Protein AF-A0AAU0WCG8-F1 (afdb_monomer_lite)

Structure (mmCIF, N/CA/C/O backbone):
data_AF-A0AAU0WCG8-F1
#
_entry.id   AF-A0AAU0WCG8-F1
#
loop_
_atom_site.group_PDB
_atom_site.id
_atom_site.type_symbol
_atom_site.label_atom_id
_atom_site.label_alt_id
_atom_site.label_comp_id
_atom_site.label_asym_id
_atom_site.label_entity_id
_atom_site.label_seq_id
_atom_site.pdbx_PDB_ins_code
_atom_site.Cartn_x
_atom_site.Cartn_y
_atom_site.Cartn_z
_atom_site.occupancy
_atom_site.B_iso_or_equiv
_atom_site.auth_seq_id
_atom_site.auth_comp_id
_atom_site.auth_asym_id
_atom_site.auth_atom_id
_atom_site.pdbx_PDB_model_num
ATOM 1 N N . MET A 1 1 ? 13.674 -7.517 4.200 1.00 69.75 1 MET A N 1
ATOM 2 C CA . MET A 1 1 ? 13.647 -6.038 4.135 1.00 69.75 1 MET A CA 1
ATOM 3 C C . MET A 1 1 ? 12.214 -5.564 3.951 1.00 69.75 1 MET A C 1
ATOM 5 O O . MET A 1 1 ? 11.466 -6.238 3.249 1.00 69.75 1 MET A O 1
ATOM 9 N N . LEU A 1 2 ? 11.850 -4.433 4.563 1.00 76.81 2 LEU A N 1
ATOM 10 C CA . LEU A 1 2 ? 10.480 -3.897 4.616 1.00 76.81 2 LEU A CA 1
ATOM 11 C C . LEU A 1 2 ? 9.799 -3.807 3.238 1.00 76.81 2 LEU A C 1
ATOM 13 O O . LEU A 1 2 ? 8.644 -4.193 3.096 1.00 76.81 2 LEU A O 1
ATOM 17 N N . TYR A 1 3 ? 10.537 -3.411 2.197 1.00 79.38 3 TYR A N 1
ATOM 18 C CA . TYR A 1 3 ? 10.031 -3.332 0.823 1.00 79.38 3 TYR A CA 1
ATOM 19 C C . TYR A 1 3 ? 9.416 -4.655 0.321 1.00 79.38 3 TYR A C 1
ATOM 21 O O . TYR A 1 3 ? 8.290 -4.688 -0.175 1.00 79.38 3 TYR A O 1
ATOM 29 N N . ALA A 1 4 ? 10.135 -5.774 0.481 1.00 81.69 4 ALA A N 1
ATOM 30 C CA . ALA A 1 4 ? 9.672 -7.083 0.016 1.00 81.69 4 ALA A CA 1
ATOM 31 C C . ALA A 1 4 ? 8.456 -7.582 0.814 1.00 81.69 4 ALA A C 1
ATOM 33 O O . ALA A 1 4 ? 7.578 -8.238 0.254 1.00 81.69 4 ALA A O 1
ATOM 34 N N . GLN A 1 5 ? 8.387 -7.244 2.106 1.00 86.06 5 GLN A N 1
ATOM 35 C CA . GLN A 1 5 ? 7.241 -7.557 2.961 1.00 86.06 5 GLN A CA 1
ATOM 36 C C . GLN A 1 5 ? 6.012 -6.724 2.586 1.00 86.06 5 GLN A C 1
ATOM 38 O O . GLN A 1 5 ? 4.920 -7.275 2.521 1.00 86.06 5 GLN A O 1
ATOM 43 N N . LEU A 1 6 ? 6.178 -5.438 2.263 1.00 87.50 6 LEU A N 1
ATOM 44 C CA . LEU A 1 6 ? 5.081 -4.583 1.802 1.00 87.50 6 LEU A CA 1
ATOM 45 C C . LEU A 1 6 ? 4.525 -5.033 0.451 1.00 87.50 6 LEU A C 1
ATOM 47 O O . LEU A 1 6 ? 3.309 -5.103 0.291 1.00 87.50 6 LEU A O 1
ATOM 51 N N . LEU A 1 7 ? 5.380 -5.421 -0.499 1.00 86.62 7 LEU A N 1
ATOM 52 C CA . LEU A 1 7 ? 4.903 -6.041 -1.737 1.00 86.62 7 LEU A CA 1
ATOM 53 C C . LEU A 1 7 ? 4.176 -7.358 -1.467 1.00 86.62 7 LEU A C 1
ATOM 55 O O . LEU A 1 7 ? 3.084 -7.568 -1.984 1.00 86.62 7 LEU A O 1
ATOM 59 N N . ALA A 1 8 ? 4.738 -8.230 -0.627 1.00 87.62 8 ALA A N 1
ATOM 60 C CA . ALA A 1 8 ? 4.079 -9.477 -0.251 1.00 87.62 8 ALA A CA 1
ATOM 61 C C . ALA A 1 8 ? 2.725 -9.227 0.436 1.00 87.62 8 ALA A C 1
ATOM 63 O O . ALA A 1 8 ? 1.787 -9.991 0.212 1.00 87.62 8 ALA A O 1
ATOM 64 N N . LEU A 1 9 ? 2.604 -8.155 1.224 1.00 89.75 9 LEU A N 1
ATOM 65 C CA . LEU A 1 9 ? 1.354 -7.731 1.843 1.00 89.75 9 LEU A CA 1
ATOM 66 C C . LEU A 1 9 ? 0.363 -7.259 0.781 1.00 89.75 9 LEU A C 1
ATOM 68 O O . LEU A 1 9 ? -0.767 -7.721 0.795 1.00 89.75 9 LEU A O 1
ATOM 72 N N . ILE A 1 10 ? 0.774 -6.418 -0.173 1.00 87.94 10 ILE A N 1
ATOM 73 C CA . ILE A 1 10 ? -0.068 -5.968 -1.299 1.00 87.94 10 ILE A CA 1
ATOM 74 C C . ILE A 1 10 ? -0.548 -7.150 -2.154 1.00 87.94 10 ILE A C 1
ATOM 76 O O . ILE A 1 10 ? -1.691 -7.167 -2.611 1.00 87.94 10 ILE A O 1
ATOM 80 N N . GLU A 1 11 ? 0.302 -8.155 -2.355 1.00 88.25 11 GLU A N 1
ATOM 81 C CA . GLU A 1 11 ? -0.047 -9.385 -3.072 1.00 88.25 11 GLU A CA 1
ATOM 82 C C . GLU A 1 11 ? -0.868 -10.368 -2.237 1.00 88.25 11 GLU A C 1
ATOM 84 O O . GLU A 1 11 ? -1.467 -11.292 -2.783 1.00 88.25 11 GLU A O 1
ATOM 89 N N . GLY A 1 12 ? -0.916 -10.177 -0.920 1.00 87.50 12 GLY A N 1
ATOM 90 C CA . GLY A 1 12 ? -1.644 -11.046 -0.011 1.00 87.50 12 GLY A CA 1
ATOM 91 C C . GLY A 1 12 ? -0.961 -12.336 0.382 1.00 87.50 12 GLY A C 1
ATOM 92 O O . GLY A 1 12 ? -1.618 -13.223 0.916 1.00 87.50 12 GLY A O 1
ATOM 93 N N . ARG A 1 13 ? 0.342 -12.432 0.130 1.00 87.56 13 ARG A N 1
ATOM 94 C CA . ARG A 1 13 ? 1.180 -13.553 0.560 1.00 87.56 13 ARG A CA 1
ATOM 95 C C . ARG A 1 13 ? 1.477 -13.505 2.060 1.00 87.56 13 ARG A C 1
ATOM 97 O O . ARG A 1 13 ? 1.807 -14.532 2.637 1.00 87.56 13 ARG A O 1
ATOM 104 N N . VAL A 1 14 ? 1.361 -12.327 2.676 1.00 90.81 14 VAL A N 1
ATOM 105 C CA . VAL A 1 14 ? 1.494 -12.114 4.125 1.00 90.81 14 VAL A CA 1
ATOM 106 C C . VAL A 1 14 ? 0.367 -11.218 4.649 1.00 90.81 14 VAL A C 1
ATOM 108 O O . VAL A 1 14 ? -0.304 -10.535 3.870 1.00 90.81 14 VAL A O 1
ATOM 111 N N . GLN A 1 15 ? 0.169 -11.215 5.968 1.00 88.69 15 GLN A N 1
ATOM 112 C CA . GLN A 1 15 ? -0.784 -10.354 6.677 1.00 88.69 15 GLN A CA 1
ATOM 113 C C . GLN A 1 15 ? -0.038 -9.318 7.520 1.00 88.69 15 GLN A C 1
ATOM 115 O O . GLN A 1 15 ? 1.029 -9.616 8.063 1.00 88.69 15 GLN A O 1
ATOM 120 N N . ALA A 1 16 ? -0.609 -8.119 7.642 1.00 88.38 16 ALA A N 1
ATOM 121 C CA . ALA A 1 16 ? -0.142 -7.142 8.618 1.00 88.38 16 ALA A CA 1
ATOM 122 C C . ALA A 1 16 ? -0.359 -7.692 10.032 1.00 88.38 16 ALA A C 1
ATOM 124 O O . ALA A 1 16 ? -1.301 -8.453 10.246 1.00 88.38 16 ALA A O 1
ATOM 125 N N . GLN A 1 17 ? 0.516 -7.329 10.964 1.00 87.88 17 GLN A N 1
ATOM 126 C CA . GLN A 1 17 ? 0.444 -7.762 12.358 1.00 87.88 17 GLN A CA 1
ATOM 127 C C . GLN A 1 17 ? 0.268 -6.544 13.257 1.00 87.88 17 GLN A C 1
ATOM 129 O O . GLN A 1 17 ? 0.883 -5.503 13.009 1.00 87.88 17 GLN A O 1
ATOM 134 N N . THR A 1 18 ? -0.502 -6.693 14.329 1.00 84.31 18 THR A N 1
ATOM 135 C CA . THR A 1 18 ? -0.622 -5.691 15.389 1.00 84.31 18 THR A CA 1
ATOM 136 C C . THR A 1 18 ? 0.577 -5.827 16.330 1.00 84.31 18 THR A C 1
ATOM 138 O O . THR A 1 18 ? 0.482 -6.334 17.451 1.00 84.31 18 THR A O 1
ATOM 141 N N . GLN A 1 19 ? 1.742 -5.398 15.838 1.00 77.44 19 GLN A N 1
ATOM 142 C CA . GLN A 1 19 ? 3.041 -5.610 16.492 1.00 77.44 19 GLN A CA 1
ATOM 143 C C . GLN A 1 19 ? 3.136 -4.958 17.875 1.00 77.44 19 GLN A C 1
ATOM 145 O O . GLN A 1 19 ? 3.852 -5.443 18.742 1.00 77.44 19 GLN A O 1
ATOM 150 N N . SER A 1 20 ? 2.407 -3.864 18.094 1.00 74.94 20 SER A N 1
ATOM 151 C CA . SER A 1 20 ? 2.454 -3.118 19.353 1.00 74.94 20 SER A CA 1
ATOM 152 C C . SER A 1 20 ? 1.626 -3.740 20.480 1.00 74.94 20 SER A C 1
ATOM 154 O O . SER A 1 20 ? 1.780 -3.315 21.621 1.00 74.94 20 SER A O 1
ATOM 156 N N . LEU A 1 21 ? 0.738 -4.698 20.187 1.00 73.94 21 LEU A N 1
ATOM 157 C CA . LEU A 1 21 ? -0.216 -5.223 21.174 1.00 73.94 21 LEU A CA 1
ATOM 158 C C . LEU A 1 21 ? -0.117 -6.737 21.354 1.00 73.94 21 LEU A C 1
ATOM 160 O O . LEU A 1 21 ? -0.031 -7.207 22.485 1.00 73.94 21 LEU A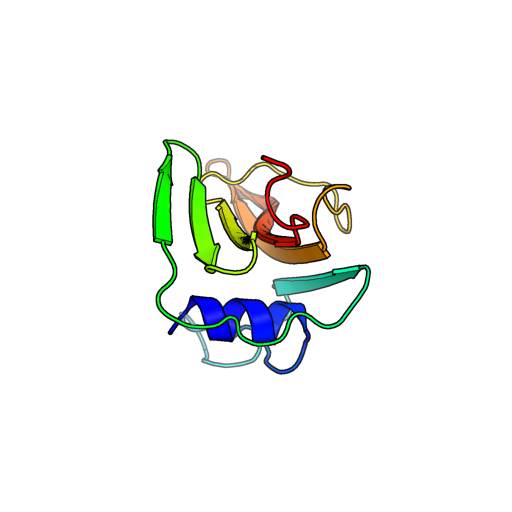 O 1
ATOM 164 N N . THR A 1 22 ? -0.170 -7.503 20.265 1.00 73.81 22 THR A N 1
ATOM 165 C CA . THR A 1 22 ? -0.468 -8.945 20.353 1.00 73.81 22 THR A CA 1
ATOM 166 C C . THR A 1 22 ? 0.313 -9.819 19.380 1.00 73.81 22 THR A C 1
ATOM 168 O O . THR A 1 22 ? 0.273 -11.037 19.528 1.00 73.81 22 THR A O 1
ATOM 171 N N . ASP A 1 23 ? 0.993 -9.230 18.390 1.00 79.25 23 ASP A N 1
ATOM 172 C CA . ASP A 1 23 ? 1.622 -9.954 17.270 1.00 79.25 23 ASP A CA 1
ATOM 173 C C . ASP A 1 23 ? 0.645 -10.912 16.549 1.00 79.25 23 ASP A C 1
ATOM 175 O O . ASP A 1 23 ? 1.005 -11.968 16.033 1.00 79.25 23 ASP A O 1
ATOM 179 N N . THR A 1 24 ? -0.641 -10.542 16.547 1.00 87.31 24 THR A N 1
ATOM 180 C CA . THR A 1 24 ? -1.707 -11.214 15.795 1.00 87.31 24 THR A CA 1
ATOM 181 C C . THR A 1 24 ? -2.015 -10.448 14.513 1.00 87.31 24 THR A C 1
ATOM 183 O O . THR A 1 24 ? -1.724 -9.249 14.447 1.00 87.31 24 THR A O 1
ATOM 186 N N . PRO A 1 25 ? -2.673 -11.077 13.519 1.00 86.69 25 PRO A N 1
ATOM 187 C CA . PRO A 1 25 ? -3.084 -10.380 12.311 1.00 86.69 25 PRO A CA 1
ATOM 188 C C . PRO A 1 25 ? -3.886 -9.109 12.610 1.00 86.69 25 PRO A C 1
ATOM 190 O O . PRO A 1 25 ? -4.861 -9.138 13.360 1.00 86.69 25 PRO A O 1
ATOM 193 N N . ASP A 1 26 ? -3.477 -8.007 11.989 1.00 88.44 26 ASP A N 1
ATOM 194 C CA . ASP A 1 26 ? -4.161 -6.724 12.069 1.00 88.44 26 ASP A CA 1
ATOM 195 C C . ASP A 1 26 ? -5.261 -6.665 11.005 1.00 88.44 26 ASP A C 1
ATOM 197 O O . ASP A 1 26 ? -4.994 -6.565 9.802 1.00 88.44 26 ASP A O 1
ATOM 201 N N . HIS A 1 27 ? -6.512 -6.760 11.450 1.00 86.12 27 HIS A N 1
ATOM 202 C CA . HIS A 1 27 ? -7.680 -6.746 10.570 1.00 86.12 27 HIS A CA 1
ATOM 203 C C . HIS A 1 27 ? -8.074 -5.342 10.100 1.00 86.12 27 HIS A C 1
ATOM 205 O O . HIS A 1 27 ? -8.904 -5.207 9.198 1.00 86.12 27 HIS A O 1
ATOM 211 N N . GLU A 1 28 ? -7.485 -4.295 10.673 1.00 88.12 28 GLU A N 1
ATOM 212 C CA . GLU A 1 28 ? -7.749 -2.918 10.276 1.00 88.12 28 GLU A CA 1
ATOM 213 C C . GLU A 1 28 ? -6.872 -2.485 9.110 1.00 88.12 28 GLU A C 1
ATOM 215 O O . GLU A 1 28 ? -7.197 -1.505 8.434 1.00 88.12 28 GLU A O 1
ATOM 220 N N . VAL A 1 29 ? -5.810 -3.240 8.821 1.00 89.50 29 VAL A N 1
ATOM 221 C CA . VAL A 1 29 ? -4.991 -3.084 7.624 1.00 89.50 29 VAL A CA 1
ATOM 222 C C . VAL A 1 29 ? -5.594 -3.882 6.471 1.00 89.50 29 VAL A C 1
ATOM 224 O O . VAL A 1 29 ? -5.729 -5.102 6.501 1.00 89.50 29 VAL A O 1
ATOM 227 N N . THR A 1 30 ? -5.908 -3.190 5.380 1.00 90.56 30 THR A N 1
ATOM 228 C CA . THR A 1 30 ? -6.382 -3.812 4.140 1.00 90.56 30 THR A CA 1
ATOM 229 C C . THR A 1 30 ? -5.419 -3.536 3.005 1.00 90.56 30 THR A C 1
ATOM 231 O O . THR A 1 30 ? -4.875 -2.437 2.888 1.00 90.56 30 THR A O 1
ATOM 234 N N . ARG A 1 31 ? -5.337 -4.483 2.079 1.00 90.06 31 ARG A N 1
ATOM 235 C CA . ARG A 1 31 ? -4.674 -4.304 0.790 1.00 90.06 31 ARG A CA 1
ATOM 236 C C . ARG A 1 31 ? -5.693 -4.182 -0.331 1.00 90.06 31 ARG A C 1
ATOM 238 O O . ARG A 1 31 ? -6.789 -4.729 -0.249 1.00 90.06 31 ARG A O 1
ATOM 245 N N . SER A 1 32 ? -5.275 -3.592 -1.437 1.00 88.00 32 SER A N 1
ATOM 246 C CA . SER A 1 32 ? -5.917 -3.844 -2.724 1.00 88.00 32 SER A CA 1
ATOM 247 C C . SER A 1 32 ? -4.857 -3.948 -3.812 1.00 88.00 32 SER A C 1
ATOM 249 O O . SER A 1 32 ? -3.761 -3.397 -3.684 1.00 88.00 32 SER A O 1
ATOM 251 N N . ARG A 1 33 ? -5.183 -4.617 -4.921 1.00 88.00 33 ARG A N 1
ATOM 252 C CA . ARG A 1 33 ? -4.304 -4.811 -6.086 1.00 88.00 33 ARG A CA 1
ATOM 253 C C . ARG A 1 33 ? -5.093 -4.640 -7.385 1.00 88.00 33 ARG A C 1
ATOM 255 O O . ARG A 1 33 ? -6.231 -5.089 -7.446 1.00 88.00 33 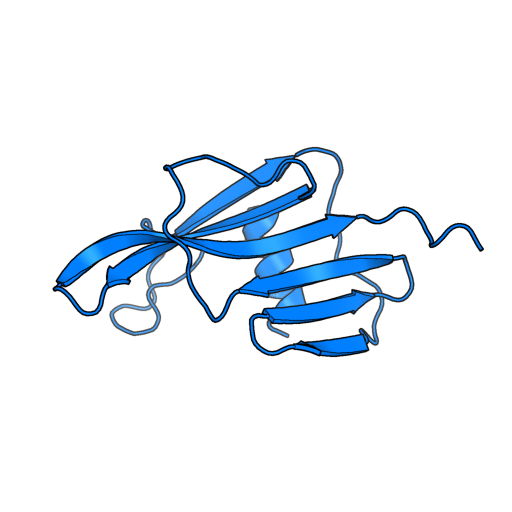ARG A O 1
ATOM 262 N N . ALA A 1 34 ? -4.489 -4.012 -8.386 1.00 82.00 34 ALA A N 1
ATOM 263 C CA . ALA A 1 34 ? -4.967 -3.995 -9.761 1.00 82.00 34 ALA A CA 1
ATOM 264 C C . ALA A 1 34 ? -3.840 -4.463 -10.697 1.00 82.00 34 ALA A C 1
ATOM 266 O O . ALA A 1 34 ? -2.667 -4.180 -10.452 1.00 82.00 34 ALA A O 1
ATOM 267 N N . GLY A 1 35 ? -4.191 -5.176 -11.767 1.00 74.81 35 GLY A N 1
ATOM 268 C CA . GLY A 1 35 ? -3.228 -5.615 -12.778 1.00 74.81 35 GLY A CA 1
ATOM 269 C C . GLY A 1 35 ? -2.341 -6.795 -12.360 1.00 74.81 35 GLY A C 1
ATOM 270 O O . GLY A 1 35 ? -2.721 -7.633 -11.541 1.00 74.81 35 GLY A O 1
ATOM 271 N N . ALA A 1 36 ? -1.172 -6.885 -12.997 1.00 71.69 36 ALA A N 1
ATOM 272 C CA . ALA A 1 36 ? -0.305 -8.060 -12.974 1.00 71.69 36 ALA A CA 1
ATOM 273 C C . ALA A 1 36 ? 0.386 -8.318 -11.619 1.00 71.69 36 ALA A C 1
ATOM 275 O O . ALA A 1 36 ? 0.346 -7.497 -10.694 1.00 71.69 36 ALA A O 1
ATOM 276 N N . ALA A 1 37 ? 1.041 -9.485 -11.531 1.00 75.06 37 ALA A N 1
ATOM 277 C CA . ALA A 1 37 ? 1.948 -9.859 -10.447 1.00 75.06 37 ALA A CA 1
ATOM 278 C C . ALA A 1 37 ? 2.945 -8.718 -10.117 1.00 75.06 37 ALA A C 1
ATOM 280 O O . ALA A 1 37 ? 3.411 -8.013 -11.005 1.00 75.06 37 ALA A O 1
ATOM 281 N N . LEU A 1 38 ? 3.289 -8.553 -8.840 1.00 76.75 38 LEU A N 1
ATOM 282 C CA . LEU A 1 38 ? 4.220 -7.578 -8.284 1.00 76.75 38 LEU A CA 1
ATOM 283 C C . LEU A 1 38 ? 5.304 -8.423 -7.615 1.00 76.75 38 LEU A C 1
ATOM 285 O O . LEU A 1 38 ? 5.366 -8.486 -6.383 1.00 76.75 38 LEU A O 1
ATOM 289 N N . PRO A 1 39 ? 6.107 -9.155 -8.414 1.00 73.94 39 PRO A N 1
ATOM 290 C CA . PRO A 1 39 ? 7.143 -10.002 -7.853 1.00 73.94 39 PRO A CA 1
ATOM 291 C C . PRO A 1 39 ? 8.115 -9.152 -7.030 1.00 73.94 39 PRO A C 1
ATOM 293 O O . PRO A 1 39 ? 8.119 -7.922 -7.108 1.00 73.94 39 PRO A O 1
ATOM 296 N N . SER A 1 40 ? 8.983 -9.790 -6.249 1.00 74.25 40 SER A N 1
ATOM 297 C CA . SER A 1 40 ? 10.088 -9.041 -5.644 1.00 74.25 40 SER A CA 1
ATOM 298 C C . SER A 1 40 ? 10.899 -8.366 -6.759 1.00 74.25 40 SER A C 1
ATOM 300 O O . SER A 1 40 ? 11.142 -9.000 -7.792 1.00 74.25 40 SER A O 1
ATOM 302 N N . PRO A 1 41 ? 11.278 -7.089 -6.626 1.00 74.88 41 PRO A N 1
ATOM 303 C CA . PRO A 1 41 ? 12.161 -6.463 -7.587 1.00 74.88 41 PRO A CA 1
ATOM 304 C C . PRO A 1 41 ? 13.591 -6.982 -7.435 1.00 74.88 41 PRO A C 1
ATOM 306 O O . PRO A 1 41 ? 13.937 -7.544 -6.384 1.00 74.88 41 PRO A O 1
ATOM 309 N N . PRO A 1 42 ? 14.420 -6.774 -8.468 1.00 76.62 42 PRO A N 1
ATOM 310 C CA . PRO A 1 42 ? 15.861 -6.889 -8.334 1.00 76.62 42 PRO A CA 1
ATOM 311 C C . PRO A 1 42 ? 16.391 -5.849 -7.335 1.00 76.62 42 PRO A C 1
ATOM 313 O O . PRO A 1 42 ? 15.861 -4.743 -7.228 1.00 76.62 42 PRO A O 1
ATOM 316 N N . TRP A 1 43 ? 17.445 -6.221 -6.612 1.00 78.44 43 TRP A N 1
ATOM 317 C CA . TRP A 1 43 ? 18.204 -5.325 -5.739 1.00 78.44 43 TRP A CA 1
ATOM 318 C C . TRP A 1 43 ? 19.498 -4.886 -6.441 1.00 78.44 43 TRP A C 1
ATOM 320 O O . TRP A 1 43 ? 20.041 -5.674 -7.220 1.00 78.44 43 TRP A O 1
ATOM 330 N N . PRO A 1 44 ? 20.032 -3.686 -6.144 1.00 84.38 44 PRO A N 1
ATOM 331 C CA . PRO A 1 44 ? 19.545 -2.707 -5.164 1.00 84.38 44 PRO A CA 1
ATOM 332 C C . PRO A 1 44 ? 18.316 -1.913 -5.643 1.00 84.38 44 PRO A C 1
ATOM 334 O O . PRO A 1 44 ? 18.040 -1.844 -6.837 1.00 84.38 44 PRO A O 1
ATOM 337 N N . VAL A 1 45 ? 17.589 -1.312 -4.695 1.00 85.94 45 VAL A N 1
ATOM 338 C CA . VAL A 1 45 ? 16.583 -0.274 -4.976 1.00 85.94 45 VAL A CA 1
ATOM 339 C C . VAL A 1 45 ? 17.156 1.086 -4.588 1.00 85.94 45 VAL A C 1
ATOM 341 O O . VAL A 1 45 ? 17.849 1.199 -3.575 1.00 85.94 45 VAL A O 1
ATOM 344 N N . GLU A 1 46 ? 16.875 2.103 -5.389 1.00 89.44 46 GLU A N 1
ATOM 345 C CA . GLU A 1 46 ? 17.159 3.497 -5.063 1.00 89.44 46 GLU A CA 1
ATOM 346 C C . GLU A 1 46 ? 16.113 4.008 -4.070 1.00 89.44 46 GLU A C 1
ATOM 348 O O . GLU A 1 46 ? 14.929 3.700 -4.211 1.00 89.44 46 GLU A O 1
ATOM 353 N N . VAL A 1 47 ? 16.544 4.765 -3.060 1.00 90.06 47 VAL A N 1
ATOM 354 C CA . VAL A 1 47 ? 15.653 5.378 -2.069 1.00 90.06 47 VAL A CA 1
ATOM 355 C C . VAL A 1 47 ? 15.714 6.888 -2.235 1.00 90.06 47 VAL A C 1
ATOM 357 O O . VAL A 1 47 ? 16.788 7.480 -2.156 1.00 90.06 47 VAL A O 1
ATOM 360 N N . THR A 1 48 ? 14.557 7.500 -2.451 1.00 90.19 48 THR A N 1
ATOM 361 C CA . THR A 1 48 ? 14.390 8.949 -2.539 1.00 90.19 48 THR A CA 1
ATOM 362 C C . THR A 1 48 ? 13.387 9.388 -1.485 1.00 90.19 48 THR A C 1
ATOM 364 O O . THR A 1 48 ? 12.236 8.954 -1.515 1.00 90.19 48 THR A O 1
ATOM 367 N N . ASP A 1 49 ? 13.813 10.255 -0.575 1.00 88.25 49 ASP A N 1
ATOM 368 C CA . ASP A 1 49 ? 12.934 10.885 0.407 1.00 88.25 49 ASP A CA 1
ATOM 369 C C . ASP A 1 49 ? 12.524 12.281 -0.075 1.00 88.25 49 ASP A C 1
ATOM 371 O O . ASP A 1 49 ? 13.362 13.084 -0.488 1.00 88.25 49 ASP A O 1
ATOM 375 N N . ASP A 1 50 ? 11.228 12.567 -0.011 1.00 80.88 50 ASP A N 1
ATOM 376 C CA . ASP A 1 50 ? 10.652 13.900 -0.147 1.00 80.88 50 ASP A CA 1
ATOM 377 C C . ASP A 1 50 ? 9.868 14.271 1.126 1.00 80.88 50 ASP A C 1
ATOM 379 O O . ASP A 1 50 ? 9.679 13.455 2.029 1.00 80.88 50 ASP A O 1
ATOM 383 N N . GLU A 1 51 ? 9.416 15.524 1.229 1.00 79.81 51 GLU A N 1
ATOM 384 C CA . GLU A 1 51 ? 8.747 16.041 2.435 1.00 79.81 51 GLU A CA 1
ATOM 385 C C . GLU A 1 51 ? 7.473 15.274 2.824 1.00 79.81 51 GLU A C 1
ATOM 387 O O . GLU A 1 51 ? 7.003 15.386 3.957 1.00 79.81 51 GLU A O 1
ATOM 392 N N . ARG A 1 52 ? 6.875 14.526 1.890 1.00 81.19 52 ARG A N 1
ATOM 393 C CA . ARG A 1 52 ? 5.591 13.848 2.093 1.00 81.19 52 ARG A CA 1
ATOM 394 C C . ARG A 1 52 ? 5.644 12.352 1.836 1.00 81.19 52 ARG A C 1
ATOM 396 O O . ARG A 1 52 ? 4.616 11.700 2.008 1.00 81.19 52 ARG A O 1
ATOM 403 N N . SER A 1 53 ? 6.787 11.804 1.429 1.00 86.00 53 SER A N 1
ATOM 404 C CA . SER A 1 53 ? 6.913 10.407 1.040 1.00 86.00 53 SER A CA 1
ATOM 405 C C . SER A 1 53 ? 8.336 9.906 0.867 1.00 86.00 53 SER A C 1
ATOM 407 O O . SER A 1 53 ? 9.251 10.633 0.509 1.00 86.00 53 SER A O 1
ATOM 409 N N . THR A 1 54 ? 8.474 8.598 1.053 1.00 88.94 54 THR A N 1
ATOM 410 C CA . THR A 1 54 ? 9.682 7.844 0.718 1.00 88.94 54 THR A CA 1
ATOM 411 C C . THR A 1 54 ? 9.376 6.971 -0.486 1.00 88.94 54 THR A C 1
ATOM 413 O O . THR A 1 54 ? 8.430 6.180 -0.460 1.00 88.94 54 THR A O 1
ATOM 416 N N . VAL A 1 55 ? 10.168 7.088 -1.544 1.00 90.00 55 VAL A N 1
ATOM 417 C CA . VAL A 1 55 ? 10.031 6.303 -2.770 1.00 90.00 55 VAL A CA 1
ATOM 418 C C . VAL A 1 55 ? 11.194 5.335 -2.878 1.00 90.00 55 VAL A C 1
ATOM 420 O O . VAL A 1 55 ? 12.352 5.729 -2.815 1.00 90.00 55 VAL A O 1
ATOM 423 N N . LEU A 1 56 ? 10.878 4.060 -3.065 1.00 88.88 56 LEU A N 1
ATOM 424 C CA . LEU A 1 56 ? 11.845 3.007 -3.328 1.00 88.88 56 LEU A CA 1
ATOM 425 C C . LEU A 1 56 ? 11.675 2.533 -4.770 1.00 88.88 56 LEU A C 1
ATOM 427 O O . LEU A 1 56 ? 10.649 1.926 -5.090 1.00 88.88 56 LEU A O 1
ATOM 431 N N . THR A 1 57 ? 12.666 2.792 -5.617 1.00 88.56 57 THR A N 1
ATOM 432 C CA . THR A 1 57 ? 12.632 2.524 -7.061 1.00 88.56 57 THR A CA 1
ATOM 433 C C . THR A 1 57 ? 13.587 1.394 -7.417 1.00 88.56 57 THR A C 1
ATOM 435 O O . THR A 1 57 ? 14.784 1.450 -7.148 1.00 88.56 57 THR A O 1
ATOM 438 N N . ALA A 1 58 ? 13.062 0.339 -8.028 1.00 84.62 58 ALA A N 1
ATOM 439 C CA . ALA A 1 58 ? 13.854 -0.751 -8.569 1.00 84.62 58 ALA A CA 1
ATOM 440 C C . ALA A 1 58 ? 14.403 -0.402 -9.957 1.00 84.62 58 ALA A C 1
ATOM 442 O O . ALA A 1 58 ? 13.790 0.360 -10.705 1.00 84.62 58 ALA A O 1
ATOM 443 N N . ALA A 1 59 ? 15.507 -1.046 -10.343 1.00 83.94 59 ALA A N 1
ATOM 444 C CA . ALA A 1 59 ? 16.148 -0.846 -11.647 1.00 83.94 59 ALA A CA 1
ATOM 445 C C . ALA A 1 59 ? 15.236 -1.139 -12.859 1.00 83.94 59 ALA A C 1
ATOM 447 O O . ALA A 1 59 ? 15.532 -0.719 -13.972 1.00 83.94 59 ALA A O 1
ATOM 448 N N . ASP A 1 60 ? 14.130 -1.855 -12.658 1.00 82.00 60 ASP A N 1
ATOM 449 C CA . ASP A 1 60 ? 13.151 -2.172 -13.701 1.00 82.00 60 ASP A CA 1
ATOM 450 C C . ASP A 1 60 ? 11.935 -1.231 -13.739 1.00 82.00 60 ASP A C 1
ATOM 452 O O . ASP A 1 60 ? 10.954 -1.528 -14.419 1.00 82.00 60 ASP A O 1
ATOM 456 N N . GLY A 1 61 ? 11.987 -0.104 -13.021 1.00 80.25 61 GLY A N 1
ATOM 457 C CA . GLY A 1 61 ? 10.945 0.928 -13.036 1.00 80.25 61 GLY A CA 1
ATOM 458 C C . GLY A 1 61 ? 9.792 0.691 -12.059 1.00 80.25 61 GLY A C 1
ATOM 459 O O . GLY A 1 61 ? 8.888 1.521 -11.943 1.00 80.25 61 GLY A O 1
ATOM 460 N N . ARG A 1 62 ? 9.800 -0.411 -11.301 1.00 84.06 62 ARG A N 1
ATOM 461 C CA . ARG A 1 62 ? 8.839 -0.599 -10.207 1.00 84.06 62 ARG A CA 1
ATOM 462 C C . ARG A 1 62 ? 9.170 0.330 -9.052 1.00 84.06 62 ARG A C 1
ATOM 464 O O . ARG A 1 62 ? 10.308 0.358 -8.5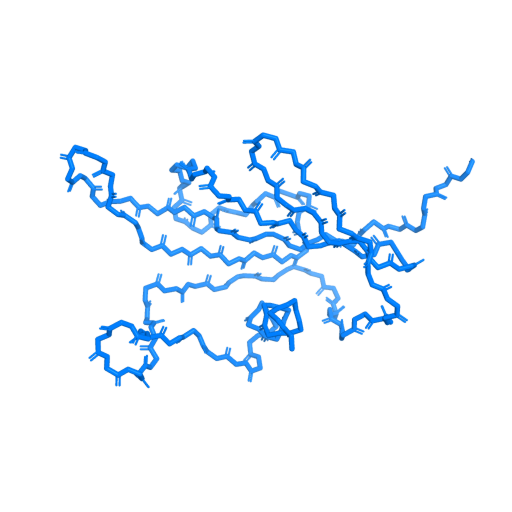92 1.00 84.06 62 ARG A O 1
ATOM 471 N N . ALA A 1 63 ? 8.161 1.010 -8.518 1.00 87.88 63 ALA A N 1
ATOM 472 C CA . ALA A 1 63 ? 8.345 1.862 -7.354 1.00 87.88 63 ALA A CA 1
ATOM 473 C C . ALA A 1 63 ? 7.314 1.586 -6.256 1.00 87.88 63 ALA A C 1
ATOM 475 O O . ALA A 1 63 ? 6.134 1.338 -6.514 1.00 87.88 63 ALA A O 1
ATOM 476 N N . LEU A 1 64 ? 7.779 1.644 -5.012 1.00 88.69 64 LEU A N 1
ATOM 477 C CA . LEU A 1 64 ? 6.950 1.630 -3.814 1.00 88.69 64 LEU A CA 1
ATOM 478 C C . LEU A 1 64 ? 7.042 3.010 -3.175 1.00 88.69 64 LEU A C 1
ATOM 480 O O . LEU A 1 64 ? 8.139 3.463 -2.867 1.00 88.69 64 LEU A O 1
ATOM 484 N N . ARG A 1 65 ? 5.906 3.667 -2.970 1.00 89.94 65 ARG A N 1
ATOM 485 C CA . ARG A 1 65 ? 5.824 4.942 -2.263 1.00 89.94 65 ARG A CA 1
ATOM 486 C C . ARG A 1 65 ? 5.206 4.716 -0.892 1.00 89.94 65 ARG A C 1
ATOM 488 O O . ARG A 1 65 ? 4.126 4.138 -0.799 1.00 89.94 65 ARG A O 1
ATOM 495 N N . LEU A 1 66 ? 5.890 5.175 0.145 1.00 88.62 66 LEU A N 1
ATOM 496 C CA . LEU A 1 66 ? 5.393 5.270 1.512 1.00 88.62 66 LEU A CA 1
ATOM 497 C C . LEU A 1 66 ? 4.862 6.681 1.747 1.00 88.62 66 LEU A C 1
ATOM 499 O O . LEU A 1 66 ? 5.504 7.641 1.331 1.00 88.62 66 LEU A O 1
ATOM 503 N N . HIS A 1 67 ? 3.726 6.796 2.426 1.00 86.50 67 HIS A N 1
ATOM 504 C CA . HIS A 1 67 ? 3.069 8.062 2.752 1.00 86.50 67 HIS A CA 1
ATOM 505 C C . HIS A 1 67 ? 3.147 8.287 4.273 1.00 86.50 67 HIS A C 1
ATOM 507 O O . HIS A 1 67 ? 2.252 7.853 4.994 1.00 86.50 67 HIS A O 1
ATOM 513 N N . PRO A 1 68 ? 4.231 8.889 4.799 1.00 76.00 68 PRO A N 1
ATOM 514 C CA . PRO A 1 68 ? 4.356 9.248 6.210 1.00 76.00 68 PRO A CA 1
ATOM 515 C C . PRO A 1 68 ? 3.349 10.326 6.629 1.00 76.00 68 PRO A C 1
ATOM 517 O O . PRO A 1 68 ? 2.933 10.352 7.784 1.00 76.00 68 PRO A O 1
ATOM 520 N N . VAL A 1 69 ? 2.933 11.196 5.702 1.00 78.88 69 VAL A N 1
ATOM 521 C CA . VAL A 1 69 ? 1.841 12.149 5.922 1.00 78.88 69 VAL A CA 1
ATOM 522 C C . VAL A 1 69 ? 0.549 11.516 5.420 1.00 78.88 69 VAL A C 1
ATOM 524 O O . VAL A 1 69 ? 0.391 11.267 4.225 1.00 78.88 69 VAL A O 1
ATOM 527 N N . LEU A 1 70 ? -0.364 11.236 6.347 1.00 78.06 70 LEU A N 1
ATOM 528 C CA . LEU A 1 70 ? -1.606 10.529 6.063 1.00 78.06 70 LEU A CA 1
ATOM 529 C C . LEU A 1 70 ? -2.713 11.502 5.677 1.00 78.06 70 LEU A C 1
ATOM 531 O O . LEU A 1 70 ? -3.135 12.327 6.483 1.00 78.06 70 LEU A O 1
ATOM 535 N N . ASP A 1 71 ? -3.204 11.363 4.450 1.00 75.00 71 ASP A N 1
ATOM 536 C CA . ASP A 1 71 ? -4.419 12.030 3.990 1.00 75.00 71 ASP A CA 1
ATOM 537 C C . ASP A 1 71 ? -5.615 11.075 4.179 1.00 75.00 71 ASP A C 1
ATOM 539 O O . ASP A 1 71 ? -5.559 9.927 3.705 1.00 75.00 71 ASP A O 1
ATOM 543 N N . PRO A 1 72 ? -6.677 11.479 4.905 1.00 76.50 72 PRO A N 1
ATOM 544 C CA . PRO A 1 72 ? -7.914 10.718 4.974 1.00 76.50 72 PRO A CA 1
ATOM 545 C C . PRO A 1 72 ? -8.426 10.349 3.579 1.00 76.50 72 PRO A C 1
ATOM 547 O O . PRO A 1 72 ? -8.797 11.190 2.766 1.00 76.50 72 PRO A O 1
ATOM 550 N N . THR A 1 73 ? -8.504 9.051 3.312 1.00 69.56 73 THR A N 1
ATOM 551 C CA . THR A 1 73 ? -9.041 8.520 2.057 1.00 69.56 73 THR A CA 1
ATOM 552 C C . THR A 1 73 ? -10.379 7.858 2.319 1.00 69.56 73 THR A C 1
ATOM 554 O O . THR A 1 73 ? -10.574 7.173 3.327 1.00 69.56 73 THR A O 1
ATOM 557 N N . ALA A 1 74 ? -11.318 8.039 1.389 1.00 65.25 74 ALA A N 1
ATOM 558 C CA . ALA A 1 74 ? -12.559 7.285 1.427 1.00 65.25 74 ALA A CA 1
ATOM 559 C C . ALA A 1 74 ? -12.244 5.769 1.409 1.00 65.25 74 ALA A C 1
ATOM 561 O O . ALA A 1 74 ? -11.349 5.332 0.672 1.00 65.25 74 ALA A O 1
ATOM 562 N N . PRO A 1 75 ? -12.940 4.947 2.217 1.00 62.47 75 PRO A N 1
ATOM 563 C CA . PRO A 1 75 ? -12.668 3.517 2.299 1.00 62.47 75 PRO A CA 1
ATOM 564 C C . PRO A 1 75 ? -12.733 2.840 0.926 1.00 62.47 75 PRO A C 1
ATOM 566 O O . PRO A 1 75 ? -13.722 2.959 0.211 1.00 62.47 75 PRO A O 1
ATOM 569 N N . GLY A 1 76 ? -11.683 2.097 0.568 1.00 60.78 76 GLY A N 1
ATOM 570 C CA . GLY A 1 76 ? -11.635 1.321 -0.677 1.00 60.78 76 GLY A CA 1
ATOM 571 C C . GLY A 1 76 ? -11.232 2.115 -1.921 1.00 60.78 76 GLY A C 1
ATOM 572 O O . GLY A 1 76 ? -11.011 1.505 -2.966 1.00 60.78 76 GLY A O 1
ATOM 573 N N . THR A 1 77 ? -11.057 3.434 -1.820 1.00 67.31 77 THR A N 1
ATOM 574 C CA . THR A 1 77 ? -10.573 4.240 -2.940 1.00 67.31 77 THR A CA 1
ATOM 575 C C . THR A 1 77 ? -9.073 4.039 -3.106 1.00 67.31 77 THR A C 1
ATOM 577 O O . THR A 1 77 ? -8.281 4.239 -2.184 1.00 67.31 77 THR A O 1
ATOM 580 N N . ARG A 1 78 ? -8.678 3.590 -4.292 1.00 73.44 78 ARG A N 1
ATOM 581 C CA . ARG A 1 78 ? -7.286 3.419 -4.699 1.00 73.44 78 ARG A CA 1
ATOM 582 C C . ARG A 1 78 ? -6.909 4.551 -5.645 1.00 73.44 78 ARG A C 1
ATOM 584 O O . ARG A 1 78 ? -7.691 4.802 -6.560 1.00 73.44 78 ARG A O 1
ATOM 591 N N . PRO A 1 79 ? -5.728 5.179 -5.510 1.00 73.00 79 PRO A N 1
ATOM 592 C CA . PRO A 1 79 ? -5.218 6.056 -6.553 1.00 73.00 79 PRO A CA 1
ATOM 593 C C . PRO A 1 79 ? -5.176 5.312 -7.891 1.00 73.00 79 PRO A C 1
ATOM 595 O O . PRO A 1 79 ? -4.640 4.205 -7.966 1.00 73.00 79 PRO A O 1
ATOM 598 N N . GLU A 1 80 ? -5.731 5.912 -8.943 1.00 73.06 80 GLU A N 1
ATOM 599 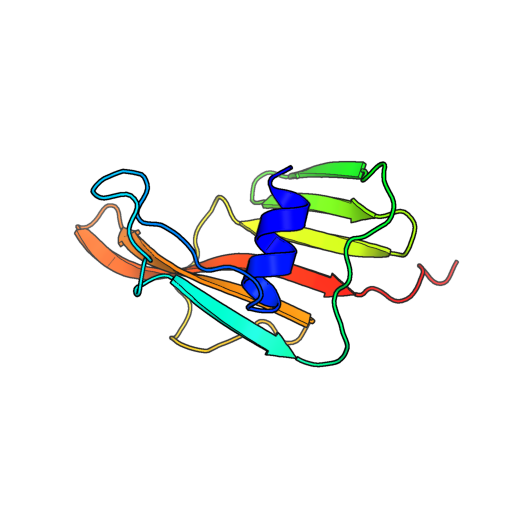C CA . GLU A 1 80 ? -5.852 5.281 -10.269 1.00 73.06 80 GLU A CA 1
ATOM 600 C C . GLU A 1 80 ? -4.496 4.863 -10.852 1.00 73.06 80 GLU A C 1
ATOM 602 O O . GLU A 1 80 ? -4.388 3.874 -11.572 1.00 73.06 80 GLU A O 1
ATOM 607 N N . THR A 1 81 ? -3.436 5.580 -10.484 1.00 76.38 81 THR A N 1
ATOM 608 C CA . THR A 1 81 ? -2.062 5.340 -10.937 1.00 76.38 81 THR A CA 1
ATOM 609 C C . THR A 1 81 ? -1.346 4.214 -10.184 1.00 76.38 81 THR A C 1
ATOM 611 O O . THR A 1 81 ? -0.222 3.855 -10.537 1.00 76.38 81 THR A O 1
ATOM 614 N N . ALA A 1 82 ? -1.955 3.639 -9.141 1.00 83.88 82 ALA A N 1
ATOM 615 C CA . ALA A 1 82 ? -1.326 2.618 -8.312 1.00 83.88 82 ALA A CA 1
ATOM 616 C C . ALA A 1 82 ? -1.724 1.195 -8.743 1.00 83.88 82 ALA A C 1
ATOM 618 O O . ALA A 1 82 ? -2.895 0.831 -8.753 1.00 83.88 82 ALA A O 1
ATOM 619 N N . ALA A 1 83 ? -0.746 0.317 -8.961 1.00 87.50 83 ALA A N 1
ATOM 620 C CA . ALA A 1 83 ? -0.954 -1.127 -9.125 1.00 87.50 83 ALA A CA 1
ATOM 621 C C . ALA A 1 83 ? -1.268 -1.834 -7.788 1.00 87.50 83 ALA A C 1
ATOM 623 O O . ALA A 1 83 ? -1.898 -2.889 -7.745 1.00 87.50 83 ALA A O 1
ATOM 624 N N . GLY A 1 84 ? -0.872 -1.234 -6.662 1.00 89.62 84 GLY A N 1
ATOM 625 C CA . GLY A 1 84 ? -0.946 -1.789 -5.304 1.00 89.62 84 GLY A CA 1
ATOM 626 C C . GLY A 1 84 ? -1.244 -0.707 -4.269 1.00 89.62 84 GLY A C 1
ATOM 627 O O . GLY A 1 84 ? -0.739 0.397 -4.430 1.00 89.62 84 GLY A O 1
ATOM 628 N N . GLN A 1 85 ? -2.009 -0.995 -3.214 1.00 90.25 85 GLN A N 1
ATOM 629 C CA . GLN A 1 85 ? -1.994 -0.140 -2.022 1.00 90.25 85 GLN A CA 1
ATOM 630 C C . GLN A 1 85 ? -2.239 -0.914 -0.731 1.00 90.25 85 GLN A C 1
ATOM 632 O O . GLN A 1 85 ? -2.887 -1.966 -0.740 1.00 90.25 85 GLN A O 1
ATOM 637 N N . VAL A 1 86 ? -1.756 -0.338 0.366 1.00 90.38 86 VAL A N 1
ATOM 638 C CA . VAL A 1 86 ? -2.041 -0.736 1.744 1.00 90.38 86 VAL A CA 1
ATOM 639 C C . VAL A 1 86 ? -2.649 0.461 2.464 1.00 90.38 86 VAL A C 1
ATOM 641 O O . VAL A 1 86 ? -2.093 1.559 2.427 1.00 90.38 86 VAL A O 1
ATOM 644 N N . SER A 1 87 ? -3.771 0.232 3.133 1.00 90.69 87 SER A N 1
ATOM 645 C CA . SER A 1 87 ? -4.486 1.236 3.918 1.00 90.69 87 SER A CA 1
ATOM 646 C C . SER A 1 87 ? -4.838 0.674 5.282 1.00 90.69 87 SER A C 1
ATOM 648 O O . SER A 1 87 ? -5.034 -0.533 5.413 1.00 90.69 87 SER A O 1
ATOM 650 N N . GLY A 1 88 ? -5.026 1.535 6.269 1.00 89.25 88 GLY A N 1
ATOM 651 C CA . GLY A 1 88 ? -5.522 1.122 7.575 1.00 89.25 88 GLY A CA 1
ATOM 652 C C . GLY A 1 88 ? -6.018 2.285 8.404 1.00 89.25 88 GLY A C 1
ATOM 653 O O . GLY A 1 88 ? -6.024 3.432 7.947 1.00 89.25 88 GLY A O 1
ATOM 654 N N . ALA A 1 89 ? -6.533 1.947 9.580 1.00 87.44 89 ALA A N 1
ATOM 655 C CA . ALA A 1 89 ? -7.051 2.940 10.498 1.00 87.44 89 ALA A CA 1
ATOM 656 C C . ALA A 1 89 ? -5.904 3.755 11.100 1.00 87.44 89 ALA A C 1
ATOM 658 O O . ALA A 1 89 ? -4.825 3.232 11.372 1.00 87.44 89 ALA A O 1
ATOM 659 N N . TRP A 1 90 ? -6.161 5.037 11.311 1.00 83.06 90 TRP A N 1
ATOM 660 C CA . TRP A 1 90 ? -5.298 5.912 12.083 1.00 83.06 90 TRP A CA 1
ATOM 661 C C . TRP A 1 90 ? -6.168 6.834 12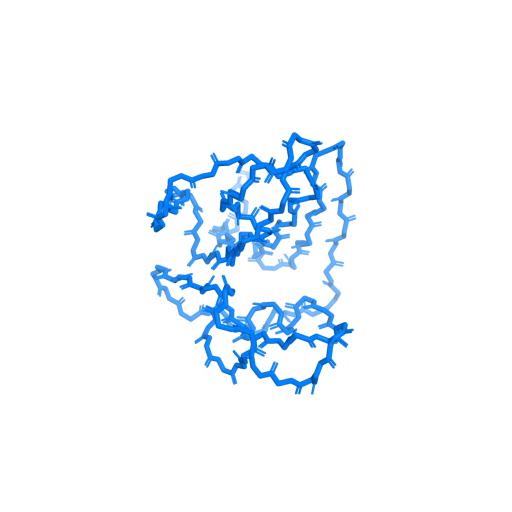.933 1.00 83.06 90 TRP A C 1
ATOM 663 O O . TRP A 1 90 ? -7.314 7.130 12.580 1.00 83.06 90 TRP A O 1
ATOM 673 N N . GLU A 1 91 ? -5.634 7.243 14.075 1.00 84.25 91 GLU A N 1
ATOM 674 C CA . GLU A 1 91 ? -6.273 8.220 14.946 1.00 84.25 91 GLU A CA 1
ATOM 675 C C . GLU A 1 91 ? -5.685 9.595 14.633 1.00 84.25 91 GLU A C 1
ATOM 677 O O . GLU A 1 91 ? -4.471 9.798 14.724 1.00 84.25 91 GLU A O 1
ATOM 682 N N . ALA A 1 92 ? -6.540 10.518 14.199 1.00 79.81 92 ALA A N 1
ATOM 683 C CA . ALA A 1 92 ? -6.156 11.899 13.973 1.00 79.81 92 ALA A CA 1
ATOM 684 C C . ALA A 1 92 ? -5.887 12.613 15.301 1.00 79.81 92 ALA A C 1
ATOM 686 O O . ALA A 1 92 ? -6.339 12.189 16.361 1.00 79.81 92 ALA A O 1
ATOM 687 N N . ALA A 1 93 ? -5.159 13.730 15.247 1.00 79.75 93 ALA A N 1
ATOM 688 C CA . ALA A 1 93 ? -4.810 14.496 16.446 1.00 79.75 93 ALA A CA 1
ATOM 689 C C . ALA A 1 93 ? -6.038 15.015 17.224 1.00 79.75 93 ALA A C 1
ATOM 691 O O . ALA A 1 93 ? -5.925 15.336 18.403 1.00 79.75 93 ALA A O 1
ATOM 692 N N . ASP A 1 94 ? -7.202 15.093 16.574 1.00 84.50 94 ASP A N 1
ATOM 693 C CA . ASP A 1 94 ? -8.486 15.448 17.184 1.00 84.50 94 ASP A CA 1
ATOM 694 C C . ASP A 1 94 ? -9.241 14.240 17.787 1.00 84.50 94 ASP A C 1
ATOM 696 O O . ASP A 1 94 ? -10.373 14.390 18.244 1.00 84.50 94 ASP A O 1
ATOM 700 N N . GLY A 1 95 ? -8.628 13.050 17.800 1.00 84.25 95 GLY A N 1
ATOM 701 C CA . GLY A 1 95 ? -9.217 11.795 18.274 1.00 84.25 95 GLY A CA 1
ATOM 702 C C . GLY A 1 95 ? -10.142 11.117 17.259 1.00 84.25 95 GLY A C 1
ATOM 703 O O . GLY A 1 95 ? -10.710 10.060 17.544 1.00 84.25 95 GLY A O 1
ATOM 704 N N . THR A 1 96 ? -10.318 11.691 16.065 1.00 85.56 96 THR A N 1
ATOM 705 C CA . THR A 1 96 ? -11.159 11.097 15.027 1.00 85.56 96 THR A CA 1
ATOM 706 C C . THR A 1 96 ? -10.474 9.881 14.425 1.00 85.56 96 THR A C 1
ATOM 708 O O . THR A 1 96 ? -9.335 9.940 13.959 1.00 85.56 96 THR A O 1
ATOM 711 N N . ARG A 1 97 ? -11.206 8.769 14.347 1.00 85.31 97 ARG A N 1
ATOM 712 C CA . ARG A 1 97 ? -10.742 7.585 13.629 1.00 85.31 97 ARG A CA 1
ATOM 713 C C . ARG A 1 97 ? -10.970 7.754 12.132 1.00 85.31 97 ARG A C 1
ATOM 715 O O . ARG A 1 97 ? -12.109 7.811 11.673 1.00 85.31 97 ARG A O 1
ATOM 722 N N . ALA A 1 98 ? -9.885 7.781 11.374 1.00 85.19 98 ALA A N 1
ATOM 723 C CA . ALA A 1 98 ? -9.904 7.892 9.926 1.00 85.19 98 ALA A CA 1
ATOM 724 C C . ALA A 1 98 ? -9.173 6.711 9.279 1.00 85.19 98 ALA A C 1
ATOM 726 O O . ALA A 1 98 ? -8.570 5.864 9.940 1.00 85.19 98 ALA A O 1
ATOM 727 N N . ARG A 1 99 ? -9.253 6.636 7.951 1.00 85.50 99 ARG A N 1
ATOM 728 C CA . ARG A 1 99 ? -8.562 5.628 7.150 1.00 85.50 99 ARG A CA 1
ATOM 729 C C . ARG A 1 99 ? -7.662 6.316 6.145 1.00 85.50 99 ARG A C 1
ATOM 731 O O . ARG A 1 99 ? -8.095 7.257 5.489 1.00 85.50 99 ARG A O 1
ATOM 738 N N . ALA A 1 100 ? -6.425 5.858 6.030 1.00 87.31 100 ALA A N 1
ATOM 739 C CA . ALA A 1 100 ? -5.450 6.447 5.122 1.00 87.31 100 ALA A CA 1
ATOM 740 C C . ALA A 1 100 ? -4.663 5.367 4.382 1.00 87.31 100 ALA A C 1
ATOM 742 O O . ALA A 1 100 ? -4.578 4.217 4.822 1.00 87.31 100 ALA A O 1
ATOM 743 N N . VAL A 1 101 ? -4.107 5.742 3.233 1.00 88.25 101 VAL A N 1
ATOM 744 C CA . VAL A 1 101 ? -3.173 4.912 2.469 1.00 88.25 101 VAL A CA 1
ATOM 745 C C . VAL A 1 101 ? -1.771 5.141 3.021 1.00 88.25 101 VAL A C 1
ATOM 747 O O . VAL A 1 101 ? -1.269 6.255 2.969 1.00 88.25 101 VAL A O 1
ATOM 750 N N . PHE A 1 102 ? -1.126 4.084 3.512 1.00 87.25 102 PHE A N 1
ATOM 751 C CA . PHE A 1 102 ? 0.249 4.155 4.026 1.00 87.25 102 PHE A CA 1
ATOM 752 C C . PHE A 1 102 ? 1.283 3.864 2.942 1.00 87.25 102 PHE A C 1
ATOM 754 O O . PHE A 1 102 ? 2.412 4.341 3.003 1.00 87.25 102 PHE A O 1
ATOM 761 N N . ALA A 1 103 ? 0.916 3.038 1.959 1.00 89.88 103 ALA A N 1
ATOM 762 C CA . ALA A 1 103 ? 1.818 2.635 0.894 1.00 89.88 103 ALA A CA 1
ATOM 763 C C . ALA A 1 103 ? 1.073 2.41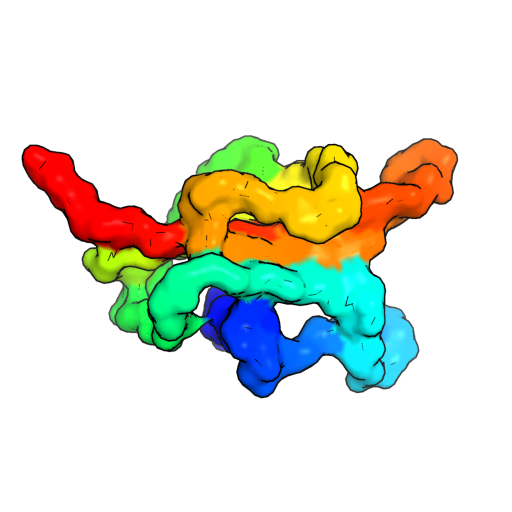7 -0.420 1.00 89.88 103 ALA A C 1
ATOM 765 O O . ALA A 1 103 ? -0.000 1.810 -0.439 1.00 89.88 103 ALA A O 1
ATOM 766 N N . THR A 1 104 ? 1.681 2.837 -1.526 1.00 90.19 104 THR A N 1
ATOM 767 C CA . THR A 1 104 ? 1.243 2.514 -2.886 1.00 90.19 104 THR A CA 1
ATOM 768 C C . THR A 1 104 ? 2.376 1.874 -3.676 1.00 90.19 104 THR A C 1
ATOM 770 O O . THR A 1 104 ? 3.535 2.257 -3.551 1.00 90.19 104 THR A O 1
ATOM 773 N N . ALA A 1 105 ? 2.048 0.893 -4.512 1.00 89.38 105 ALA A N 1
ATOM 774 C CA . ALA A 1 105 ? 2.972 0.333 -5.490 1.00 89.38 105 ALA A CA 1
ATOM 775 C C . ALA A 1 105 ? 2.555 0.779 -6.889 1.00 89.38 105 ALA A C 1
ATOM 777 O O . ALA A 1 105 ? 1.375 0.699 -7.240 1.00 89.38 105 ALA A O 1
ATOM 778 N N . ARG A 1 106 ? 3.527 1.208 -7.688 1.00 87.12 106 ARG A N 1
ATOM 779 C CA . ARG A 1 106 ? 3.374 1.555 -9.101 1.00 87.12 106 ARG A CA 1
ATOM 780 C C . ARG A 1 106 ? 4.305 0.696 -9.942 1.00 87.12 106 ARG A C 1
ATOM 782 O O . ARG A 1 106 ? 5.396 0.322 -9.513 1.00 87.12 106 ARG A O 1
ATOM 789 N N . ILE A 1 107 ? 3.844 0.393 -11.143 1.00 75.75 107 ILE A N 1
ATOM 790 C CA . ILE A 1 107 ? 4.671 -0.166 -12.201 1.00 75.75 107 ILE A CA 1
ATOM 791 C C . ILE A 1 107 ? 4.751 0.953 -13.224 1.00 75.75 107 ILE A C 1
ATOM 793 O O . ILE A 1 107 ? 3.800 1.143 -13.982 1.00 75.75 107 ILE A O 1
ATOM 797 N N . ASP A 1 108 ? 5.829 1.731 -13.213 1.00 65.19 108 ASP A N 1
ATOM 798 C CA . ASP A 1 108 ? 6.118 2.492 -14.416 1.00 65.19 108 ASP A CA 1
ATOM 799 C C . ASP A 1 108 ? 6.661 1.494 -15.428 1.00 65.19 108 ASP A C 1
ATOM 801 O O . ASP A 1 108 ? 7.556 0.705 -15.121 1.00 65.19 108 ASP A O 1
ATOM 805 N N . GLY A 1 109 ? 6.118 1.505 -16.645 1.00 50.25 109 GLY A N 1
ATOM 806 C CA . GLY A 1 109 ? 6.901 0.989 -17.764 1.00 50.25 109 GLY A CA 1
ATOM 807 C C . GLY A 1 109 ? 8.244 1.732 -17.788 1.00 50.25 109 GLY A C 1
ATOM 808 O O . GLY A 1 109 ? 8.278 2.887 -17.352 1.00 50.25 109 GLY A O 1
ATOM 809 N N . PRO A 1 110 ? 9.338 1.101 -18.257 1.00 39.91 110 PRO A N 1
ATOM 810 C CA . PRO A 1 110 ? 10.656 1.731 -18.258 1.00 39.91 110 PRO A CA 1
ATOM 811 C C . PRO A 1 110 ? 10.539 3.150 -18.807 1.00 39.91 110 PRO A C 1
ATOM 813 O O . PRO A 1 110 ? 9.830 3.356 -19.800 1.00 39.91 110 PRO A O 1
ATOM 816 N N . ALA A 1 111 ? 11.178 4.108 -18.124 1.00 39.91 111 ALA A N 1
ATOM 817 C CA . ALA A 1 111 ? 11.191 5.505 -18.531 1.00 39.91 111 ALA A CA 1
ATOM 818 C C . ALA A 1 111 ? 11.466 5.554 -20.036 1.00 39.91 111 ALA A C 1
ATOM 820 O O . ALA A 1 111 ? 12.512 5.093 -20.499 1.00 39.91 111 ALA A O 1
ATOM 821 N N . ARG A 1 112 ? 10.480 6.006 -20.818 1.00 37.47 112 ARG A N 1
ATOM 822 C CA . ARG A 1 112 ? 10.711 6.253 -22.237 1.00 37.47 112 ARG A CA 1
ATOM 823 C C . ARG A 1 112 ? 11.702 7.410 -22.283 1.00 37.47 112 ARG A C 1
ATOM 825 O O . ARG A 1 112 ? 11.368 8.491 -21.803 1.00 37.47 112 ARG A O 1
ATOM 832 N N . GLY A 1 113 ? 12.922 7.090 -22.716 1.00 36.22 113 GLY A N 1
ATOM 833 C CA . GLY A 1 113 ? 14.031 8.031 -22.860 1.00 36.22 113 GLY A CA 1
ATOM 834 C C . GLY A 1 113 ? 13.774 9.117 -23.888 1.00 36.22 113 GLY A C 1
ATOM 835 O O . GLY A 1 113 ? 12.734 9.055 -24.586 1.00 36.22 113 GLY A O 1
#

Secondary structure (DSSP, 8-state):
-HHHHHHHHHHTSS--B-TTTTSSB-TT-EEEE-SS--PPPPSPEEEEEETTEEEEEETTSEEEEE-SSPPB--TT---TT-SEEEEEEEE-TTS-EEEEEEEEEEEPPS---

Sequence (113 aa):
MLYAQLLALIEGRVQAQTQSLTDTPDHEVTRSRAGAALPSPPWPVEVTDDERSTVLTAADGRALRLHPVLDPTAPGTRPETAAGQVSGAWEAADGTRARAVFATARIDGPARG

Foldseek 3Di:
DVVQVQLCCQVPVDADAPVVPDRHGDPQKDKYFDDDRPHDADDDWDWDDDPAWIWTAGPQGKIKIFGPPWDFDDPPDDDPQFRMWMKGWDQDPVRDIGMGTGMTIGRDHPPPD

pLDDT: mean 80.9, std 11.1, range [36.22, 90.81]

Radius of gyration: 14.42 Å; chains: 1; bounding box: 32×30×44 Å